Protein AF-A0A800F9L7-F1 (afdb_monomer)

Secondary structure (DSSP, 8-state):
--HHHHHHHHHHHHHHHHHHHTT-PPPSSHHHHHHHHHHHHHHHHHHHHHHS-GGGTT--SSTTSPPHHHHHHHHHHHHHHHHHHHH----SS-HHHHHHHHHH---HHHHHHHHHHHHHHHHHHHHT--TTGGGS------

Nearest PDB structures (foldseek):
  2qnl-assembly1_A-2  TM=7.514E-01  e=4.357E-02  Cytophaga hutchinsonii ATCC 33406
  8fx9-assembly1_A-2  TM=6.368E-01  e=4.877E-02  Mycobacterium tuberculosis
  2nsf-assembly1_A  TM=6.984E-01  e=3.130E-01  Corynebacterium glutamicum
  2qe9-assembly1_A  TM=3.694E-01  e=2.498E-01  Bacillus subtilis
  6h4i-assembly1_A  TM=2.364E-01  e=3.733E+00  Homo sapiens

Sequence (142 aa):
MGSARTALLILAFAAIYTSNVRAQSTPPNFLVEFEGQFEASADKFVALAKAMPAESYDWRPMDGVASVVSVYMHVARYNYFYPEIALDVHSPMGAAEYDSWETGVADKEKAVAILAESMEHVRRVVSAMSSEDIEEQTRLYG

Foldseek 3Di:
DPPVVVVVVVVVVVVVVVVVVVVDDPDPAVLRVCVVVLVVVLVVLLVVLVPDDLVQQQDDPDPPGQGNLLVLLVQLLCLQLCCVQWVVPHDPVHNVVSVCRSPPDSGSVVSSVSSNVSSVSNVVVSVPDDSVRVVDDTDDDD

Mean predicted aligned error: 8.79 Å

pLDDT: mean 88.24, std 16.73, range [47.5, 98.88]

Structure (mmCIF, N/CA/C/O backbone):
data_AF-A0A800F9L7-F1
#
_entry.id   AF-A0A800F9L7-F1
#
loop_
_atom_site.group_PDB
_atom_site.id
_atom_site.type_symbol
_atom_site.label_atom_id
_atom_site.label_alt_id
_atom_site.label_comp_id
_atom_site.label_asym_id
_atom_site.label_entity_id
_atom_site.label_seq_id
_atom_site.pdbx_PDB_ins_code
_atom_site.Cartn_x
_atom_site.Cartn_y
_atom_site.Cartn_z
_atom_site.occupancy
_atom_site.B_iso_or_equiv
_atom_site.auth_seq_id
_atom_site.auth_comp_id
_atom_site.auth_asym_id
_atom_site.auth_atom_id
_atom_site.pdbx_PDB_model_num
ATOM 1 N N . MET A 1 1 ? -57.358 -19.791 -18.756 1.00 51.62 1 MET A N 1
ATOM 2 C CA . MET A 1 1 ? -55.957 -20.270 -18.630 1.00 51.62 1 MET A CA 1
ATOM 3 C C . MET A 1 1 ? -54.908 -19.142 -18.554 1.00 51.62 1 MET A C 1
ATOM 5 O O . MET A 1 1 ? -53.725 -19.437 -18.657 1.00 51.62 1 MET A O 1
ATOM 9 N N . GLY A 1 2 ? -55.291 -17.872 -18.335 1.00 56.22 2 GLY A N 1
ATOM 10 C CA . GLY A 1 2 ? -54.338 -16.750 -18.248 1.00 56.22 2 GLY A CA 1
ATOM 11 C C . GLY A 1 2 ? -53.908 -16.344 -16.830 1.00 56.22 2 GLY A C 1
ATOM 12 O O . GLY A 1 2 ? -52.780 -15.910 -16.657 1.00 56.22 2 GLY A O 1
ATOM 13 N N . SER A 1 3 ? -54.746 -16.522 -15.798 1.00 54.94 3 SER A N 1
ATOM 14 C CA . SER A 1 3 ? -54.460 -15.933 -14.473 1.00 54.94 3 SER A CA 1
ATOM 15 C C . SER A 1 3 ? -53.437 -16.712 -13.634 1.00 54.94 3 SER A C 1
ATOM 17 O O . SER A 1 3 ? -52.688 -16.112 -12.870 1.00 54.94 3 SER A O 1
ATOM 19 N N . ALA A 1 4 ? -53.341 -18.035 -13.813 1.00 52.22 4 ALA A N 1
ATOM 20 C CA . ALA A 1 4 ? -52.394 -18.874 -13.071 1.00 52.22 4 ALA A CA 1
ATOM 21 C C . ALA A 1 4 ? -50.932 -18.657 -13.507 1.00 52.22 4 ALA A C 1
ATOM 23 O O . ALA A 1 4 ? -50.020 -18.766 -12.695 1.00 52.22 4 ALA A O 1
ATOM 24 N N . ARG A 1 5 ? -50.705 -18.301 -14.781 1.00 53.22 5 ARG A N 1
ATOM 25 C CA . ARG A 1 5 ? -49.367 -17.993 -15.317 1.00 53.22 5 ARG A CA 1
ATOM 26 C C . ARG A 1 5 ? -48.869 -16.622 -14.857 1.00 53.22 5 ARG A C 1
ATOM 28 O O . ARG A 1 5 ? -47.697 -16.488 -14.524 1.00 53.22 5 ARG A O 1
ATOM 35 N N . THR A 1 6 ? -49.764 -15.639 -14.763 1.00 50.50 6 THR A N 1
ATOM 36 C C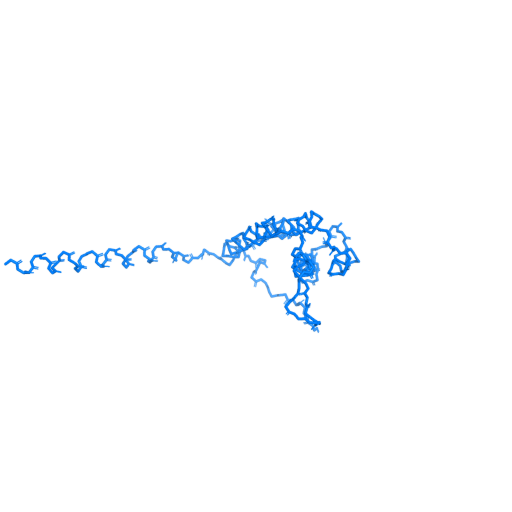A . THR A 1 6 ? -49.442 -14.305 -14.236 1.00 50.50 6 THR A CA 1
ATOM 37 C C . THR A 1 6 ? -49.142 -14.342 -12.734 1.00 50.50 6 THR A C 1
ATOM 39 O O . THR A 1 6 ? -48.200 -13.697 -12.288 1.00 50.50 6 THR A O 1
ATOM 42 N N . ALA A 1 7 ? -49.867 -15.157 -11.957 1.00 49.94 7 ALA A N 1
ATOM 43 C CA . ALA A 1 7 ? -49.597 -15.342 -10.528 1.00 49.94 7 ALA A CA 1
ATOM 44 C C . ALA A 1 7 ? -48.233 -16.011 -10.253 1.00 49.94 7 ALA A C 1
ATOM 46 O O . ALA A 1 7 ? -47.538 -15.630 -9.313 1.00 49.94 7 ALA A O 1
ATOM 47 N N . LEU A 1 8 ? -47.814 -16.960 -11.102 1.00 49.09 8 LEU A N 1
ATOM 48 C CA . LEU A 1 8 ? -46.522 -17.646 -10.972 1.00 49.09 8 LEU A CA 1
ATOM 49 C C . LEU A 1 8 ? -45.325 -16.724 -11.279 1.00 49.09 8 LEU A C 1
ATOM 51 O O . LEU A 1 8 ? -44.282 -16.829 -10.638 1.00 49.09 8 LEU A O 1
ATOM 55 N N . LEU A 1 9 ? -45.484 -15.792 -12.226 1.00 50.50 9 LEU A N 1
ATOM 56 C CA . LEU A 1 9 ? -44.449 -14.815 -12.589 1.00 50.50 9 LEU A CA 1
ATOM 57 C C . LEU A 1 9 ? -44.237 -13.744 -11.504 1.00 50.50 9 LEU A C 1
ATOM 59 O O . LEU A 1 9 ? -43.104 -13.326 -11.280 1.00 50.50 9 LEU A O 1
ATOM 63 N N . ILE A 1 10 ? -45.291 -13.350 -10.780 1.00 53.34 10 ILE A N 1
ATOM 64 C CA . ILE A 1 10 ? -45.194 -12.390 -9.664 1.00 53.34 10 ILE A CA 1
ATOM 65 C C . ILE A 1 10 ? -44.485 -13.021 -8.449 1.00 53.34 10 ILE A C 1
ATOM 67 O O . ILE A 1 10 ? -43.662 -12.368 -7.808 1.00 53.34 10 ILE A O 1
ATOM 71 N N . LEU A 1 11 ? -44.726 -14.308 -8.170 1.00 52.34 11 LEU A N 1
ATOM 72 C CA . LEU A 1 11 ? -44.035 -15.047 -7.102 1.00 52.34 11 LEU A CA 1
ATOM 73 C C . LEU A 1 11 ? -42.540 -15.268 -7.394 1.00 52.34 11 LEU A C 1
ATOM 75 O O . LEU A 1 11 ? -41.720 -15.174 -6.482 1.00 52.34 11 LEU A O 1
ATOM 79 N N . ALA A 1 12 ? -42.173 -15.509 -8.656 1.00 53.34 12 ALA A N 1
ATOM 80 C CA . ALA A 1 12 ? -40.772 -15.647 -9.058 1.00 53.34 12 ALA A CA 1
ATOM 81 C C . ALA A 1 12 ? -39.996 -14.322 -8.939 1.00 53.34 12 ALA A C 1
ATOM 83 O O . ALA A 1 12 ? -38.833 -14.327 -8.546 1.00 53.34 12 ALA A O 1
ATOM 84 N N . PHE A 1 13 ? -40.646 -13.184 -9.207 1.00 53.09 13 PHE A N 1
ATOM 85 C CA . PHE A 1 13 ? -40.029 -11.867 -9.043 1.00 53.09 13 PHE A CA 1
ATOM 86 C C . PHE A 1 13 ? -39.821 -11.512 -7.559 1.00 53.09 13 PHE A C 1
ATOM 88 O O . PHE A 1 13 ? -38.744 -11.055 -7.187 1.00 53.09 13 PHE A O 1
ATOM 95 N N . ALA A 1 14 ? -40.789 -11.806 -6.681 1.00 54.09 14 ALA A N 1
ATOM 96 C CA . ALA A 1 14 ? -40.667 -11.555 -5.239 1.00 54.09 14 ALA A CA 1
ATOM 97 C C . ALA A 1 14 ? -39.529 -12.357 -4.572 1.00 54.09 14 ALA A C 1
ATOM 99 O O . ALA A 1 14 ? -38.839 -11.836 -3.694 1.00 54.09 14 ALA A O 1
ATOM 100 N N . ALA A 1 15 ? -39.276 -13.590 -5.025 1.00 51.47 15 ALA A N 1
ATOM 101 C CA . ALA A 1 15 ? -38.170 -14.404 -4.519 1.00 51.47 15 ALA A CA 1
ATOM 102 C C . ALA A 1 15 ? -36.790 -13.786 -4.827 1.00 51.47 15 ALA A C 1
ATOM 104 O O . ALA A 1 15 ? -35.909 -13.825 -3.971 1.00 51.47 15 ALA A O 1
ATOM 105 N N . ILE A 1 16 ? -36.625 -13.145 -5.992 1.00 54.06 16 ILE A N 1
ATOM 106 C CA . ILE A 1 16 ? -35.362 -12.514 -6.423 1.00 54.06 16 ILE A CA 1
ATOM 107 C C . ILE A 1 16 ? -35.059 -11.231 -5.624 1.00 54.06 16 ILE A C 1
ATOM 109 O O . ILE A 1 16 ? -33.895 -10.917 -5.371 1.00 54.06 16 ILE A O 1
ATOM 113 N N . TYR A 1 17 ? -36.079 -10.501 -5.162 1.00 51.97 17 TYR A N 1
ATOM 114 C CA . TYR A 1 17 ? -35.859 -9.333 -4.296 1.00 51.97 17 TYR A CA 1
ATOM 115 C C . TYR A 1 17 ? -35.403 -9.725 -2.885 1.00 51.97 17 TYR A C 1
ATOM 117 O O . TYR A 1 17 ? -34.543 -9.058 -2.314 1.00 51.97 17 TYR A O 1
ATOM 125 N N . THR A 1 18 ? -35.918 -10.825 -2.325 1.00 47.50 18 THR A N 1
ATOM 126 C CA . THR A 1 18 ? -35.564 -11.232 -0.951 1.00 47.50 18 THR A CA 1
ATOM 127 C C . THR A 1 18 ? -34.136 -11.766 -0.800 1.00 47.50 18 THR A C 1
ATOM 129 O O . THR A 1 18 ? -33.560 -11.651 0.281 1.00 47.50 18 THR A O 1
ATOM 132 N N . SER A 1 19 ? -33.529 -12.309 -1.861 1.00 51.44 19 SER A N 1
ATOM 133 C CA . SER A 1 19 ? -32.131 -12.769 -1.842 1.00 51.44 19 SER A CA 1
ATOM 134 C C . SER A 1 19 ? -31.131 -11.612 -1.809 1.00 51.44 19 SER A C 1
ATOM 136 O O . SER A 1 19 ? -30.106 -11.727 -1.143 1.00 51.44 19 SER A O 1
ATOM 138 N N . ASN A 1 20 ? -31.440 -10.484 -2.455 1.00 53.50 20 ASN A N 1
ATOM 139 C CA . ASN A 1 20 ? -30.560 -9.310 -2.451 1.00 53.50 20 ASN A CA 1
ATOM 140 C C . ASN A 1 20 ? -30.487 -8.634 -1.071 1.00 53.50 20 ASN A C 1
ATOM 142 O O . ASN A 1 20 ? -29.430 -8.152 -0.682 1.00 53.50 20 ASN A O 1
ATOM 146 N N . VAL A 1 21 ? -31.569 -8.676 -0.285 1.00 49.97 21 VAL A N 1
ATOM 147 C CA . VAL A 1 21 ? -31.595 -8.102 1.076 1.00 49.97 21 VAL A CA 1
ATOM 148 C C . VAL A 1 21 ? -30.682 -8.866 2.046 1.00 49.97 21 VAL A C 1
ATOM 150 O O . VAL A 1 21 ? -30.174 -8.284 2.996 1.00 49.97 21 VAL A O 1
ATOM 153 N N . ARG A 1 22 ? -30.405 -10.156 1.799 1.00 51.56 22 ARG A N 1
ATOM 154 C CA . ARG A 1 22 ? -29.449 -10.935 2.610 1.00 51.56 22 ARG A CA 1
ATOM 155 C C . ARG A 1 22 ? -27.979 -10.687 2.266 1.00 51.56 22 ARG A C 1
ATOM 157 O O . ARG A 1 22 ? -27.127 -11.095 3.046 1.00 51.56 22 ARG A O 1
ATOM 164 N N . ALA A 1 23 ? -27.676 -10.048 1.136 1.00 54.38 23 ALA A N 1
ATOM 165 C CA . ALA A 1 23 ? -26.298 -9.786 0.717 1.00 54.38 23 ALA A CA 1
ATOM 166 C C . ALA A 1 23 ? -25.689 -8.527 1.367 1.00 54.38 23 ALA A C 1
ATOM 168 O O . ALA A 1 23 ? -24.481 -8.331 1.287 1.00 54.38 23 ALA A O 1
ATOM 169 N N . GLN A 1 24 ? -26.500 -7.694 2.027 1.00 60.09 24 GLN A N 1
ATOM 170 C CA . GLN A 1 24 ? -26.050 -6.533 2.800 1.00 60.09 24 GLN A CA 1
ATOM 171 C C . GLN A 1 24 ? -26.454 -6.703 4.267 1.00 60.09 24 GLN A C 1
ATOM 173 O O . GLN A 1 24 ? -27.371 -6.051 4.760 1.00 60.09 24 GLN A O 1
ATOM 178 N N . SER A 1 25 ? -25.793 -7.612 4.983 1.00 69.75 25 SER A N 1
ATOM 179 C CA . SER A 1 25 ? -25.798 -7.541 6.445 1.00 69.75 25 SER A CA 1
ATOM 180 C C . SER A 1 25 ? -24.945 -6.349 6.870 1.00 69.75 25 SER A C 1
ATOM 182 O O . SER A 1 25 ? -23.779 -6.278 6.485 1.00 69.75 25 SER A O 1
ATOM 184 N N . THR A 1 26 ? -25.505 -5.429 7.657 1.00 83.19 26 THR A N 1
ATOM 185 C CA . THR A 1 26 ? -24.724 -4.370 8.308 1.00 83.19 26 THR A CA 1
ATOM 186 C C . THR A 1 26 ? -23.627 -5.014 9.163 1.00 83.19 26 THR A C 1
ATOM 188 O O . THR A 1 26 ? -23.957 -5.875 9.987 1.00 83.19 26 THR A O 1
ATOM 191 N N . PRO A 1 27 ? -22.345 -4.656 8.965 1.00 88.06 27 PRO A N 1
ATOM 192 C CA . PRO A 1 27 ? -21.261 -5.144 9.809 1.00 88.06 27 PRO A CA 1
ATOM 193 C C . PRO A 1 27 ? -21.505 -4.792 11.286 1.00 88.06 27 PRO A C 1
ATOM 195 O O . PRO A 1 27 ? -22.119 -3.766 11.578 1.00 88.06 27 PRO A O 1
ATOM 198 N N . PRO A 1 28 ? -21.056 -5.630 12.235 1.00 91.44 28 PRO A N 1
ATOM 199 C CA . PRO A 1 28 ? -21.308 -5.415 13.661 1.00 91.44 28 PRO A CA 1
ATOM 200 C C . PRO A 1 28 ? -20.600 -4.177 14.239 1.00 91.44 28 PRO A C 1
ATOM 202 O O . PRO A 1 28 ? -21.054 -3.653 15.252 1.00 91.44 28 PRO A O 1
ATOM 205 N N . ASN A 1 29 ? -19.502 -3.730 13.628 1.00 92.69 29 ASN A N 1
ATOM 206 C CA . ASN A 1 29 ? -18.755 -2.513 13.957 1.00 92.69 29 ASN A CA 1
ATOM 207 C C . ASN A 1 29 ? -17.851 -2.127 12.768 1.00 92.69 29 ASN A C 1
ATOM 209 O O . ASN A 1 29 ? -17.755 -2.881 11.791 1.00 92.69 29 ASN A O 1
ATOM 213 N N . PHE A 1 30 ? -17.187 -0.971 12.861 1.00 93.25 30 PHE A N 1
ATOM 214 C CA . PHE A 1 30 ? -16.309 -0.478 11.797 1.00 93.25 30 PHE A CA 1
ATOM 215 C C . PHE A 1 30 ? -15.095 -1.384 11.555 1.00 93.25 30 PHE A C 1
ATOM 217 O O . PHE A 1 30 ? -14.715 -1.569 10.404 1.00 93.25 30 PHE A O 1
ATOM 224 N N . LEU A 1 31 ? -14.539 -2.017 12.596 1.00 94.69 31 LEU A N 1
ATOM 225 C CA . LEU A 1 31 ? -13.414 -2.949 12.455 1.00 94.69 31 LEU A CA 1
ATOM 226 C C . LEU A 1 31 ? -13.742 -4.091 11.486 1.00 94.69 31 LEU A C 1
ATOM 228 O O . LEU A 1 31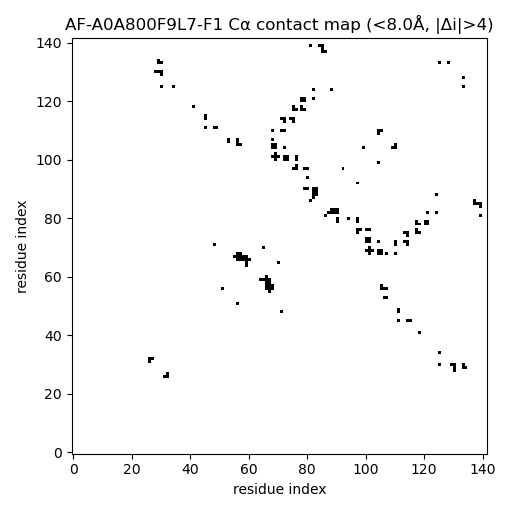 ? -13.018 -4.313 10.522 1.00 94.69 31 LEU A O 1
ATOM 232 N N . VAL A 1 32 ? -14.880 -4.761 11.685 1.00 94.56 32 VAL A N 1
ATOM 233 C CA . VAL A 1 32 ? -15.302 -5.880 10.825 1.00 94.56 32 VAL A CA 1
ATOM 234 C C . VAL A 1 32 ? -15.639 -5.413 9.406 1.00 94.56 32 VAL A C 1
ATOM 236 O O . VAL A 1 32 ? -15.389 -6.134 8.438 1.00 94.56 32 VAL A O 1
ATOM 239 N N . GLU A 1 33 ? -16.202 -4.210 9.257 1.00 94.50 33 GLU A N 1
ATOM 240 C CA . GLU A 1 33 ? -16.415 -3.613 7.935 1.00 94.50 33 GLU A CA 1
ATOM 241 C C . GLU A 1 33 ? -15.086 -3.364 7.216 1.00 94.50 33 GLU A C 1
ATOM 243 O O . GLU A 1 33 ? -14.915 -3.783 6.067 1.00 94.50 33 GLU A O 1
ATOM 248 N N . PHE A 1 34 ? -14.148 -2.713 7.905 1.00 95.31 34 PHE A N 1
ATOM 249 C CA . PHE A 1 34 ? -12.829 -2.384 7.392 1.00 95.31 34 PHE A CA 1
ATOM 250 C C . PHE A 1 34 ? -12.071 -3.648 6.990 1.00 95.31 34 PHE A C 1
ATOM 252 O O . PHE A 1 34 ? -11.610 -3.724 5.856 1.00 95.31 34 PHE A O 1
ATOM 259 N N . GLU A 1 35 ? -11.993 -4.657 7.861 1.00 95.62 35 GLU A N 1
ATOM 260 C CA . GLU A 1 35 ? -11.316 -5.927 7.576 1.00 95.62 35 GLU A CA 1
ATOM 261 C C . GLU A 1 35 ? -11.877 -6.590 6.315 1.00 95.62 35 GLU A C 1
ATOM 263 O O . GLU A 1 35 ? -11.120 -6.983 5.428 1.00 95.62 35 GLU A O 1
ATOM 268 N N . GLY A 1 36 ? -13.206 -6.655 6.183 1.00 95.31 36 GLY A N 1
ATOM 269 C CA . GLY A 1 36 ? -13.849 -7.248 5.012 1.00 95.31 36 GLY A CA 1
ATOM 270 C C . GLY A 1 36 ? -13.551 -6.494 3.711 1.00 95.31 36 GLY A C 1
ATOM 271 O O . GLY A 1 36 ? -13.270 -7.115 2.681 1.00 95.31 36 GLY A O 1
ATOM 272 N N . GLN A 1 37 ? -13.598 -5.158 3.738 1.00 95.88 37 GLN A N 1
ATOM 273 C CA . GLN A 1 37 ? -13.293 -4.328 2.566 1.00 95.88 37 GLN A CA 1
ATOM 274 C C . GLN A 1 37 ? -11.804 -4.347 2.219 1.00 95.88 37 GLN A C 1
ATOM 276 O O . GLN A 1 37 ? -11.448 -4.428 1.037 1.00 95.88 37 GLN A O 1
ATOM 281 N N . PHE A 1 38 ? -10.943 -4.286 3.234 1.00 97.25 38 PHE A N 1
ATOM 282 C CA . PHE A 1 38 ? -9.500 -4.331 3.080 1.00 97.25 38 PHE A CA 1
ATOM 283 C C . PHE A 1 38 ? -9.074 -5.668 2.483 1.00 97.25 38 PHE A C 1
ATOM 285 O O . PHE A 1 38 ? -8.424 -5.660 1.443 1.00 97.25 38 PHE A O 1
ATOM 292 N N . GLU A 1 39 ? -9.518 -6.797 3.043 1.00 96.12 39 GLU A N 1
ATOM 293 C CA . GLU A 1 39 ? -9.157 -8.132 2.552 1.00 96.12 39 GLU A CA 1
ATOM 294 C C . GLU A 1 39 ? -9.566 -8.313 1.090 1.00 96.12 39 GLU A C 1
ATOM 296 O O . GLU A 1 39 ? -8.754 -8.654 0.228 1.00 96.12 39 GLU A O 1
ATOM 301 N N . ALA A 1 40 ? -10.819 -7.973 0.771 1.00 96.38 40 ALA A N 1
ATOM 302 C CA . ALA A 1 40 ? -11.326 -8.084 -0.588 1.00 96.38 40 ALA A CA 1
ATOM 303 C C . ALA A 1 40 ? -10.571 -7.187 -1.582 1.00 96.38 40 ALA A C 1
ATOM 305 O O . ALA A 1 40 ? -10.507 -7.519 -2.769 1.00 96.38 40 ALA A O 1
ATOM 306 N N . SER A 1 41 ? -10.050 -6.041 -1.139 1.00 97.56 41 SER A N 1
ATOM 307 C CA . SER A 1 41 ? -9.297 -5.105 -1.979 1.00 97.56 41 SER A CA 1
ATOM 308 C C . SER A 1 41 ? -7.835 -5.524 -2.122 1.00 97.56 41 SER A C 1
ATOM 310 O O . SER A 1 41 ? -7.329 -5.571 -3.244 1.00 97.56 41 SER A O 1
ATOM 312 N N . ALA A 1 42 ? -7.186 -5.889 -1.016 1.00 98.19 42 ALA A N 1
ATOM 313 C CA . ALA A 1 42 ? -5.809 -6.364 -0.951 1.00 98.19 42 ALA A CA 1
ATOM 314 C C . ALA A 1 42 ? -5.605 -7.585 -1.853 1.00 98.19 42 ALA A C 1
ATOM 316 O O . ALA A 1 42 ? -4.726 -7.572 -2.719 1.00 98.19 42 ALA A O 1
ATOM 317 N N . ASP A 1 43 ? -6.479 -8.588 -1.738 1.00 97.88 43 ASP A N 1
ATOM 318 C CA . ASP A 1 43 ? -6.404 -9.809 -2.539 1.00 97.88 43 ASP A CA 1
ATOM 319 C C . ASP A 1 43 ? -6.538 -9.529 -4.031 1.00 97.88 43 ASP A C 1
ATOM 321 O O . ASP A 1 43 ? -5.735 -10.005 -4.83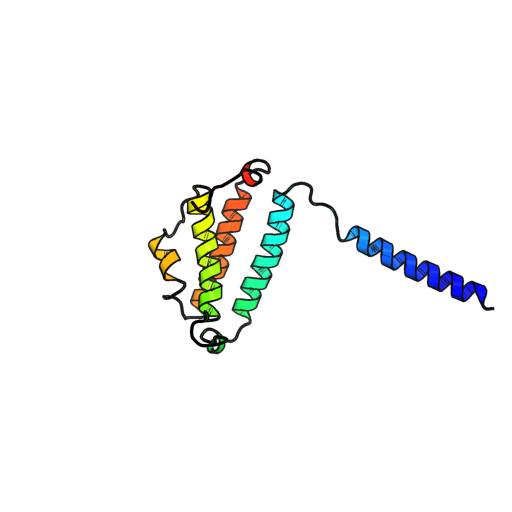8 1.00 97.88 43 ASP A O 1
ATOM 325 N N . LYS A 1 44 ? -7.526 -8.714 -4.417 1.00 98.56 44 LYS A N 1
ATOM 326 C CA . LYS A 1 44 ? -7.730 -8.341 -5.823 1.00 98.56 44 LYS A CA 1
ATOM 327 C C . LYS A 1 44 ? -6.540 -7.566 -6.367 1.00 98.56 44 LYS A C 1
ATOM 329 O O . LYS A 1 44 ? -6.145 -7.794 -7.508 1.00 98.56 44 LYS A O 1
ATOM 334 N N . PHE A 1 45 ? -5.969 -6.665 -5.575 1.00 98.38 45 PHE A N 1
ATOM 335 C CA . PHE A 1 45 ? -4.880 -5.810 -6.026 1.00 98.38 45 PHE A CA 1
ATOM 336 C C . PHE A 1 45 ? -3.565 -6.584 -6.172 1.00 98.38 45 PHE A C 1
ATOM 338 O O . PHE A 1 45 ? -2.890 -6.466 -7.197 1.00 98.38 45 PHE A O 1
ATOM 345 N N . VAL A 1 46 ? -3.250 -7.471 -5.223 1.00 98.75 46 VAL A N 1
ATOM 346 C CA . VAL A 1 46 ? -2.105 -8.388 -5.327 1.00 98.75 46 VAL A CA 1
ATOM 347 C C . VAL A 1 46 ? -2.305 -9.389 -6.470 1.00 98.75 46 VAL A C 1
ATOM 349 O O . VAL A 1 46 ? -1.363 -9.665 -7.217 1.00 98.75 46 VAL A O 1
ATOM 352 N N . ALA A 1 47 ? -3.517 -9.926 -6.651 1.00 98.81 47 ALA A N 1
ATOM 353 C CA . ALA A 1 47 ? -3.826 -10.823 -7.764 1.00 98.81 47 ALA A CA 1
ATOM 354 C C . ALA A 1 47 ? -3.676 -10.124 -9.122 1.00 98.81 47 ALA A C 1
ATOM 356 O O . ALA A 1 47 ? -3.100 -10.704 -10.044 1.00 98.81 47 ALA A O 1
ATOM 357 N N . LEU A 1 48 ? -4.130 -8.872 -9.235 1.00 98.69 48 LEU A N 1
A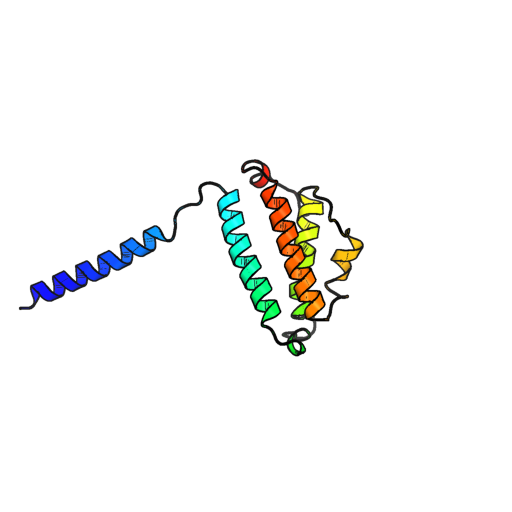TOM 358 C CA . LEU A 1 48 ? -3.948 -8.052 -10.429 1.00 98.69 48 LEU A CA 1
ATOM 359 C C . LEU A 1 48 ? -2.460 -7.860 -10.745 1.00 98.69 48 LEU A C 1
ATOM 361 O O . LEU A 1 48 ? -2.050 -8.145 -11.868 1.00 98.69 48 LEU A O 1
ATOM 365 N N . ALA A 1 49 ? -1.650 -7.460 -9.761 1.00 98.69 49 ALA A N 1
ATOM 366 C CA . ALA A 1 49 ? -0.207 -7.298 -9.940 1.00 98.69 49 ALA A CA 1
ATOM 367 C C . ALA A 1 49 ? 0.452 -8.606 -10.423 1.00 98.69 49 ALA A C 1
ATOM 369 O O . ALA A 1 49 ? 1.174 -8.633 -11.419 1.00 98.69 49 ALA A O 1
ATOM 370 N N . LYS A 1 50 ? 0.117 -9.742 -9.800 1.00 98.62 50 LYS A N 1
ATOM 371 C CA . LYS A 1 50 ? 0.604 -11.063 -10.238 1.00 98.62 50 LYS A CA 1
ATOM 372 C C . LYS A 1 50 ? 0.211 -11.387 -11.685 1.00 98.62 50 LYS A C 1
ATOM 374 O O . LYS A 1 50 ? 1.030 -11.942 -12.423 1.00 98.62 50 LYS A O 1
ATOM 379 N N . ALA A 1 51 ? -1.012 -11.045 -12.089 1.00 98.62 51 ALA A N 1
ATOM 380 C CA . ALA A 1 51 ? -1.556 -11.357 -13.407 1.00 98.62 51 ALA A CA 1
ATOM 381 C C . ALA A 1 51 ? -1.022 -10.455 -14.533 1.00 98.62 51 ALA A C 1
ATOM 383 O O . ALA A 1 51 ? -0.958 -10.904 -15.678 1.00 98.62 51 ALA A O 1
ATOM 384 N N . MET A 1 52 ? -0.631 -9.211 -14.241 1.00 98.31 52 MET A N 1
ATOM 385 C CA . MET A 1 52 ? -0.131 -8.290 -15.265 1.00 98.31 52 MET A CA 1
ATOM 386 C C . MET A 1 52 ? 1.201 -8.773 -15.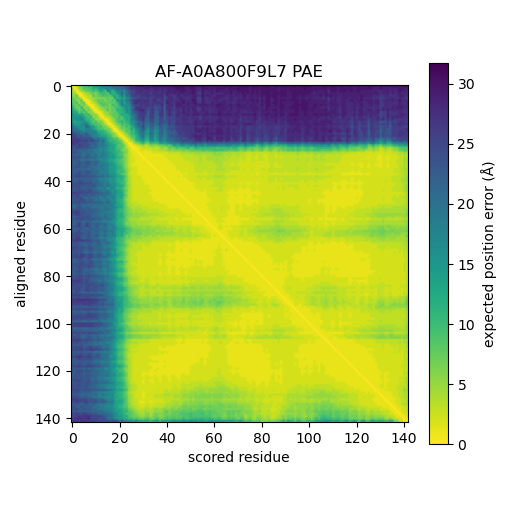867 1.00 98.31 52 MET A C 1
ATOM 388 O O . MET A 1 52 ? 2.098 -9.150 -15.112 1.00 98.31 52 MET A O 1
ATOM 392 N N . PRO A 1 53 ? 1.379 -8.771 -17.201 1.00 98.19 53 PRO A N 1
ATOM 393 C CA . PRO A 1 53 ? 2.656 -9.123 -17.823 1.00 98.19 53 PRO A CA 1
ATOM 394 C C . PRO A 1 53 ? 3.786 -8.187 -17.375 1.00 98.19 53 PRO A C 1
ATOM 396 O O . PRO A 1 53 ? 3.551 -6.997 -17.160 1.00 98.19 53 PRO A O 1
ATOM 399 N N . ALA A 1 54 ? 5.009 -8.707 -17.238 1.00 97.88 54 ALA A N 1
ATOM 400 C CA . ALA A 1 54 ? 6.150 -7.927 -16.748 1.00 97.88 54 ALA A CA 1
ATOM 401 C C . ALA A 1 54 ? 6.453 -6.721 -17.654 1.00 97.88 54 ALA A C 1
ATOM 403 O O . ALA A 1 54 ? 6.698 -5.624 -17.166 1.00 97.88 54 ALA A O 1
ATOM 404 N N . GLU A 1 55 ? 6.316 -6.877 -18.971 1.00 97.38 55 GLU A N 1
ATOM 405 C CA . GLU A 1 55 ? 6.499 -5.807 -19.956 1.00 97.38 55 GLU A CA 1
ATOM 406 C C . GLU A 1 55 ? 5.491 -4.650 -19.819 1.00 97.38 55 GLU A C 1
ATOM 408 O O . GLU A 1 55 ? 5.693 -3.583 -20.392 1.00 97.38 55 GLU A O 1
ATOM 413 N N . SER A 1 56 ? 4.405 -4.844 -19.063 1.00 97.69 56 SER A N 1
ATOM 414 C CA . SER A 1 56 ? 3.393 -3.810 -18.813 1.00 97.69 56 SER A CA 1
ATOM 415 C C . SER A 1 56 ? 3.678 -2.968 -17.566 1.00 97.69 56 SER A C 1
ATOM 417 O O . SER A 1 56 ? 2.984 -1.979 -17.348 1.00 97.69 56 SER A O 1
ATOM 419 N N . TYR A 1 57 ? 4.672 -3.321 -16.744 1.00 98.06 57 TYR A N 1
ATOM 420 C CA . TYR A 1 57 ? 4.948 -2.617 -15.483 1.00 98.06 57 TYR A CA 1
ATOM 421 C C . TYR A 1 57 ? 5.442 -1.177 -15.696 1.00 98.06 57 TYR A C 1
ATOM 423 O O . TYR A 1 57 ? 5.087 -0.285 -14.923 1.00 98.06 57 TYR A O 1
ATOM 431 N N . ASP A 1 58 ? 6.165 -0.929 -16.789 1.00 96.88 58 ASP A N 1
ATOM 432 C CA . ASP A 1 58 ? 6.640 0.408 -17.163 1.00 96.88 58 ASP A CA 1
ATOM 433 C C . ASP A 1 58 ? 5.613 1.228 -17.960 1.00 96.88 58 ASP A C 1
ATOM 435 O O . ASP A 1 58 ? 5.809 2.431 -18.175 1.00 96.88 58 ASP A O 1
ATOM 439 N N . TRP A 1 59 ? 4.503 0.612 -18.390 1.00 97.94 59 TRP A N 1
ATOM 440 C CA . TRP A 1 59 ? 3.466 1.308 -19.148 1.00 97.94 59 TRP A CA 1
ATOM 441 C C . TRP A 1 59 ? 2.860 2.449 -18.327 1.00 97.94 59 TRP A C 1
ATOM 443 O O . TRP A 1 59 ? 2.613 2.318 -17.125 1.00 97.94 59 TRP A O 1
ATOM 453 N N . ARG A 1 60 ? 2.579 3.564 -19.008 1.00 97.56 60 ARG A N 1
ATOM 454 C CA . ARG A 1 60 ? 1.886 4.732 -18.462 1.00 97.56 60 ARG A CA 1
ATOM 455 C C . ARG A 1 60 ? 0.867 5.272 -19.473 1.00 97.56 60 ARG A C 1
ATOM 457 O O . ARG A 1 60 ? 1.125 5.188 -20.675 1.00 97.56 60 ARG A O 1
ATOM 464 N N . PRO A 1 61 ? -0.251 5.865 -19.017 1.00 96.88 61 PRO A N 1
ATOM 465 C CA . PRO A 1 61 ? -1.267 6.424 -19.911 1.00 96.88 61 PRO A CA 1
ATOM 466 C C . PRO A 1 61 ? -0.755 7.566 -20.801 1.00 96.88 61 PRO A C 1
ATOM 468 O O . PRO A 1 61 ? -1.166 7.678 -21.953 1.00 96.88 61 PRO A O 1
ATOM 471 N N . MET A 1 62 ? 0.113 8.424 -20.256 1.00 97.62 62 MET A N 1
ATOM 472 C CA . MET A 1 62 ? 0.734 9.560 -20.942 1.00 97.62 62 MET A CA 1
ATOM 473 C C . MET A 1 62 ? 1.954 10.060 -20.157 1.00 97.62 62 MET A C 1
ATOM 475 O O . MET A 1 62 ? 2.192 9.642 -19.020 1.00 97.62 62 MET A O 1
ATOM 479 N N . ASP A 1 63 ? 2.715 10.972 -20.758 1.00 95.19 63 ASP A N 1
ATOM 480 C CA . ASP A 1 63 ? 3.855 11.612 -20.105 1.00 95.19 63 ASP A CA 1
ATOM 481 C C . ASP A 1 63 ? 3.443 12.328 -18.813 1.00 95.19 63 ASP A C 1
ATOM 483 O O . ASP A 1 63 ? 2.396 12.971 -18.736 1.00 95.19 63 ASP A O 1
ATOM 487 N N . GLY A 1 64 ? 4.280 12.200 -17.783 1.00 94.88 64 GLY A N 1
ATOM 488 C CA . GLY A 1 64 ? 4.028 12.772 -16.459 1.00 94.88 64 GLY A CA 1
ATOM 489 C C . GLY A 1 64 ? 3.041 11.990 -15.586 1.00 94.88 64 GLY A C 1
ATOM 490 O O . GLY A 1 64 ? 2.863 12.356 -14.428 1.00 94.88 64 GLY A O 1
ATOM 491 N N . VAL A 1 65 ? 2.430 10.910 -16.087 1.00 96.94 65 VAL A N 1
ATOM 492 C CA . VAL A 1 65 ? 1.572 10.021 -15.286 1.00 96.94 65 VAL A CA 1
ATOM 493 C C . VAL A 1 65 ? 2.377 8.825 -14.779 1.00 96.94 65 VAL A C 1
ATOM 495 O O . VAL A 1 65 ? 3.238 8.300 -15.488 1.00 96.94 65 VAL A O 1
ATOM 498 N N . ALA A 1 66 ? 2.090 8.404 -13.544 1.00 97.06 66 ALA A N 1
ATOM 499 C CA . ALA A 1 66 ? 2.704 7.237 -12.920 1.00 97.06 66 ALA A CA 1
ATOM 500 C C . ALA A 1 66 ? 2.583 5.991 -13.813 1.00 97.06 66 ALA A C 1
ATOM 502 O O . ALA A 1 66 ? 1.547 5.758 -14.445 1.00 97.06 66 ALA A O 1
ATOM 503 N N . SER A 1 67 ? 3.648 5.188 -13.856 1.00 98.06 67 SER A N 1
ATOM 504 C CA . SER A 1 67 ? 3.583 3.858 -14.454 1.00 98.06 67 SER A CA 1
ATOM 505 C C . SER A 1 67 ? 2.807 2.900 -13.555 1.00 98.06 67 SER A C 1
ATOM 507 O O . SER A 1 67 ? 2.566 3.173 -12.375 1.00 98.06 67 SER A O 1
ATOM 509 N N . VAL A 1 68 ? 2.444 1.744 -14.106 1.00 98.31 68 VAL A N 1
ATOM 510 C CA . VAL A 1 68 ? 1.791 0.663 -13.355 1.00 98.31 68 VAL A CA 1
ATOM 511 C C . VAL A 1 68 ? 2.594 0.284 -12.107 1.00 98.31 68 VAL A C 1
ATOM 513 O O . VAL A 1 68 ? 2.025 0.214 -11.017 1.00 98.31 68 VAL A O 1
ATOM 516 N N . VAL A 1 69 ? 3.915 0.098 -12.230 1.00 98.56 69 VAL A N 1
ATOM 517 C CA . VAL A 1 69 ? 4.764 -0.250 -11.079 1.00 98.56 69 VAL A CA 1
ATOM 518 C C . VAL A 1 69 ? 4.800 0.858 -10.029 1.00 98.56 69 VAL A C 1
ATOM 520 O O . VAL A 1 69 ? 4.672 0.562 -8.841 1.00 98.56 69 VAL A O 1
ATOM 523 N N . SER A 1 70 ? 4.865 2.130 -10.437 1.00 98.31 70 SER A N 1
ATOM 524 C CA . SER A 1 70 ? 4.815 3.249 -9.493 1.00 98.31 70 SER A CA 1
ATOM 525 C C . SER A 1 70 ? 3.488 3.290 -8.731 1.00 98.31 70 SER A C 1
ATOM 527 O O . SER A 1 70 ? 3.497 3.585 -7.543 1.00 98.31 70 SER A O 1
ATOM 529 N N . VAL A 1 71 ? 2.358 2.926 -9.352 1.00 98.31 71 VAL A N 1
ATOM 530 C CA . VAL A 1 71 ? 1.060 2.833 -8.654 1.00 98.31 71 VAL A CA 1
ATOM 531 C C . VAL A 1 71 ? 1.059 1.708 -7.613 1.00 98.31 71 VAL A C 1
ATOM 533 O O . VAL A 1 71 ? 0.600 1.920 -6.491 1.00 98.31 71 VAL A O 1
ATOM 536 N N . TYR A 1 72 ? 1.602 0.528 -7.934 1.00 98.75 72 TYR A N 1
ATOM 537 C CA . TYR A 1 72 ? 1.737 -0.549 -6.945 1.00 98.75 72 TYR A CA 1
ATOM 538 C C . TYR A 1 72 ? 2.628 -0.141 -5.774 1.00 98.75 72 TYR A C 1
ATOM 540 O O . TYR A 1 72 ? 2.278 -0.379 -4.619 1.00 98.75 72 TYR A O 1
ATOM 548 N N . MET A 1 73 ? 3.757 0.504 -6.060 1.00 98.75 73 MET A N 1
ATOM 549 C CA . MET A 1 73 ? 4.692 0.960 -5.033 1.00 98.75 73 MET A CA 1
ATOM 550 C C . MET A 1 73 ? 4.149 2.120 -4.211 1.00 98.75 73 MET A C 1
ATOM 552 O O . MET A 1 73 ? 4.421 2.175 -3.018 1.00 98.75 73 MET A O 1
ATOM 556 N N . HIS A 1 74 ? 3.320 2.981 -4.796 1.00 98.62 74 HIS A N 1
ATOM 557 C CA . HIS A 1 74 ? 2.608 4.017 -4.062 1.00 98.62 74 HIS A CA 1
ATOM 558 C C . HIS A 1 74 ? 1.680 3.402 -3.010 1.00 98.62 74 HIS A C 1
ATOM 560 O O . HIS A 1 74 ? 1.762 3.743 -1.834 1.00 98.62 74 HIS A O 1
ATOM 566 N N . VAL A 1 75 ? 0.853 2.425 -3.393 1.00 98.56 75 VAL A N 1
ATOM 567 C CA . VAL A 1 75 ? -0.011 1.723 -2.430 1.00 98.56 75 VAL A CA 1
ATOM 568 C C . VAL A 1 75 ? 0.825 1.018 -1.361 1.00 98.56 75 VAL A C 1
ATOM 570 O O . VAL A 1 75 ? 0.542 1.158 -0.173 1.00 98.56 75 VAL A O 1
ATOM 573 N N . ALA A 1 76 ? 1.887 0.315 -1.763 1.00 98.62 76 ALA A N 1
ATOM 574 C CA . ALA A 1 76 ? 2.747 -0.387 -0.819 1.00 98.62 76 ALA A CA 1
ATOM 575 C C . ALA A 1 76 ? 3.420 0.563 0.177 1.00 98.62 76 ALA A C 1
ATOM 577 O O . ALA A 1 76 ? 3.434 0.286 1.371 1.00 98.62 76 ALA A O 1
ATOM 578 N N . ARG A 1 77 ? 3.926 1.707 -0.292 1.00 98.38 77 ARG A N 1
ATOM 579 C CA . ARG A 1 77 ? 4.501 2.760 0.546 1.00 98.38 77 ARG A CA 1
ATOM 580 C C . ARG A 1 77 ? 3.501 3.247 1.588 1.00 98.38 77 ARG A C 1
ATOM 582 O O . ARG A 1 77 ? 3.826 3.317 2.770 1.00 98.38 77 ARG A O 1
ATOM 589 N N . TYR A 1 78 ? 2.283 3.565 1.161 1.00 97.38 78 TYR A N 1
ATOM 590 C CA . TYR A 1 78 ? 1.269 4.146 2.037 1.00 97.38 78 TYR A CA 1
ATOM 591 C C . TYR A 1 78 ? 0.709 3.170 3.072 1.00 97.38 78 TYR A C 1
ATOM 593 O O . TYR A 1 78 ? 0.323 3.591 4.161 1.00 97.38 78 TYR A O 1
ATOM 601 N N . ASN A 1 79 ? 0.784 1.871 2.791 1.00 98.00 79 ASN A N 1
ATOM 602 C CA . ASN A 1 79 ? 0.508 0.826 3.769 1.00 98.00 79 ASN A CA 1
ATOM 603 C C . ASN A 1 79 ? 1.501 0.807 4.947 1.00 98.00 79 ASN A C 1
ATOM 605 O O . ASN A 1 79 ? 1.142 0.276 5.989 1.00 98.00 79 ASN A O 1
ATOM 609 N N . TYR A 1 80 ? 2.701 1.391 4.820 1.00 97.81 80 TYR A N 1
ATOM 610 C CA . TYR A 1 80 ? 3.639 1.598 5.940 1.00 97.81 80 TYR A CA 1
ATOM 611 C C . TYR A 1 80 ? 3.608 3.029 6.473 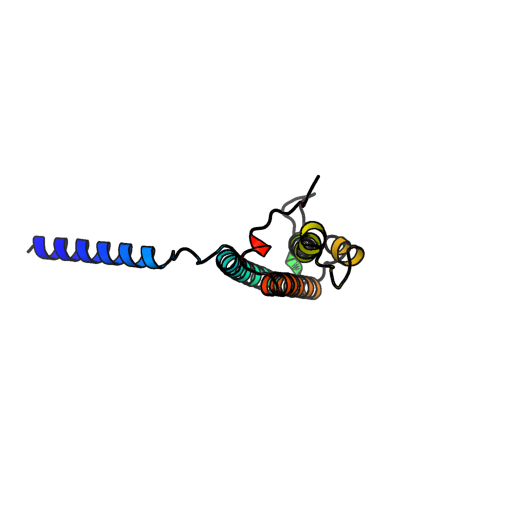1.00 97.81 80 TYR A C 1
ATOM 613 O O . TYR A 1 80 ? 3.585 3.243 7.682 1.00 97.81 80 TYR A O 1
ATOM 621 N N . PHE A 1 81 ? 3.573 4.013 5.573 1.00 96.62 81 PHE A N 1
ATOM 622 C CA . PHE A 1 81 ? 3.600 5.426 5.940 1.00 96.62 81 PHE A CA 1
ATOM 623 C C . PHE A 1 81 ? 2.399 5.828 6.809 1.00 96.62 81 PHE A C 1
ATOM 625 O O . PHE A 1 81 ? 2.572 6.557 7.783 1.00 96.62 81 PHE A O 1
ATOM 632 N N . TYR A 1 82 ? 1.183 5.367 6.490 1.00 95.06 82 TYR A N 1
ATOM 633 C CA . TYR A 1 82 ? -0.003 5.747 7.262 1.00 95.06 82 TYR A CA 1
ATOM 634 C C . TYR A 1 82 ? -0.009 5.187 8.685 1.00 95.06 82 TYR A C 1
ATOM 636 O O . TYR A 1 82 ? -0.185 5.993 9.601 1.00 95.06 82 TYR A O 1
ATOM 644 N N . PRO A 1 83 ? 0.221 3.879 8.919 1.00 95.19 83 PRO A N 1
ATOM 645 C CA . PRO A 1 83 ? 0.365 3.383 10.284 1.00 95.19 83 PRO A CA 1
ATOM 646 C C . PR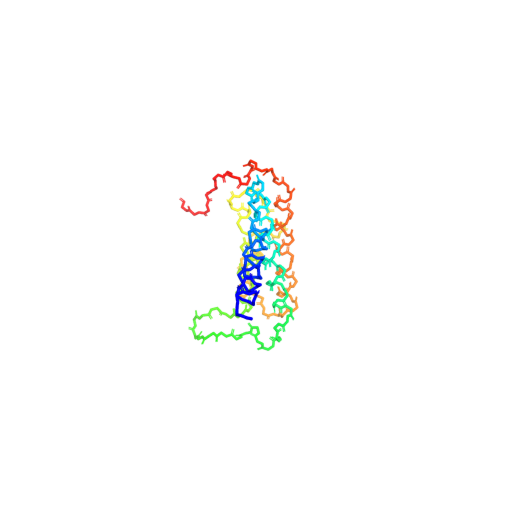O A 1 83 ? 1.469 4.096 11.071 1.00 95.19 83 PRO A C 1
ATOM 648 O O . PRO A 1 83 ? 1.263 4.431 12.234 1.00 95.19 83 PRO A O 1
ATOM 651 N N . GLU A 1 84 ? 2.603 4.403 10.440 1.00 95.31 84 GLU A N 1
ATOM 652 C CA . GLU A 1 84 ? 3.712 5.071 11.124 1.00 95.31 84 GLU A CA 1
ATOM 653 C C . GLU A 1 84 ? 3.370 6.503 11.547 1.00 95.31 84 GLU A C 1
ATOM 655 O O . GLU A 1 84 ? 3.588 6.872 12.697 1.00 95.31 84 GLU A O 1
ATOM 660 N N . ILE A 1 85 ? 2.811 7.312 10.645 1.00 93.69 85 ILE A N 1
ATOM 661 C CA . ILE A 1 85 ? 2.589 8.741 10.912 1.00 93.69 85 ILE A CA 1
ATOM 662 C C . ILE A 1 85 ? 1.296 9.006 11.688 1.00 93.69 85 ILE A C 1
ATOM 664 O O . ILE A 1 85 ? 1.250 9.942 12.485 1.00 93.69 85 ILE A O 1
ATOM 668 N N . ALA A 1 86 ? 0.243 8.221 11.452 1.00 92.88 86 ALA A N 1
ATOM 669 C CA . ALA A 1 86 ? -1.084 8.490 12.006 1.00 92.88 86 ALA A CA 1
ATOM 670 C C . ALA A 1 86 ? -1.449 7.602 13.205 1.00 92.88 86 ALA A C 1
ATOM 672 O O . ALA A 1 86 ? -2.321 7.995 13.978 1.00 92.88 86 ALA A O 1
ATOM 673 N N . LEU A 1 87 ? -0.813 6.432 13.349 1.00 93.38 87 LEU A N 1
ATOM 674 C CA . LEU A 1 87 ? -1.117 5.444 14.396 1.00 93.38 87 LEU A CA 1
ATOM 675 C C . LEU A 1 87 ? 0.072 5.156 15.328 1.00 93.38 87 LEU A C 1
ATOM 677 O O . LEU A 1 87 ? -0.053 4.311 16.208 1.00 93.38 87 LEU A O 1
ATOM 681 N N . ASP A 1 88 ? 1.218 5.819 15.132 1.00 92.69 88 ASP A N 1
ATOM 682 C CA . ASP A 1 88 ? 2.464 5.583 15.884 1.00 92.69 88 ASP A CA 1
ATOM 683 C C . ASP A 1 88 ? 2.969 4.123 15.795 1.00 92.69 88 ASP A C 1
ATOM 685 O O . ASP A 1 88 ? 3.681 3.615 16.663 1.00 92.69 88 ASP A O 1
ATOM 689 N N . VAL A 1 89 ? 2.614 3.414 14.715 1.00 94.56 89 VAL A N 1
ATOM 690 C CA . VAL A 1 89 ? 3.067 2.041 14.453 1.00 94.56 89 VAL A CA 1
ATOM 691 C C . VAL A 1 89 ? 4.318 2.082 13.586 1.00 94.56 89 VAL A C 1
ATOM 693 O O . VAL A 1 89 ? 4.242 2.152 12.361 1.00 94.56 89 VAL A O 1
ATOM 696 N N . HIS A 1 90 ? 5.488 2.027 14.220 1.00 93.38 90 HIS A N 1
ATOM 697 C CA . HIS A 1 90 ? 6.769 2.099 13.514 1.00 93.38 90 HIS A CA 1
ATOM 698 C C . HIS A 1 90 ? 6.916 1.042 12.406 1.00 93.38 90 HIS A C 1
ATOM 700 O O . HIS A 1 90 ? 6.737 -0.160 12.639 1.00 93.38 90 HIS A O 1
ATOM 706 N N . SER A 1 91 ? 7.329 1.484 11.212 1.00 93.44 91 SER A N 1
ATOM 707 C CA . SER A 1 91 ? 7.628 0.582 10.103 1.00 93.44 91 SER A CA 1
ATOM 708 C C . SER A 1 91 ? 8.851 -0.297 10.402 1.00 93.44 91 SER A C 1
ATOM 710 O O . SER A 1 91 ? 9.890 0.209 10.834 1.00 93.44 91 SER A O 1
ATOM 712 N N . PRO A 1 92 ? 8.803 -1.607 10.090 1.00 91.56 92 PRO A N 1
ATOM 713 C CA . PRO A 1 92 ? 9.950 -2.499 10.244 1.00 91.56 92 PRO A CA 1
ATOM 714 C C . PRO A 1 92 ? 11.094 -2.213 9.257 1.00 91.56 92 PRO A C 1
ATOM 716 O O . PRO A 1 92 ? 12.194 -2.725 9.459 1.00 91.56 92 PRO A O 1
ATOM 719 N N . MET A 1 93 ? 10.858 -1.434 8.193 1.00 90.38 93 MET A N 1
ATOM 720 C CA . MET A 1 93 ? 11.896 -1.061 7.222 1.00 90.38 93 MET A CA 1
ATOM 721 C C . MET A 1 93 ? 12.322 0.411 7.278 1.00 90.38 93 MET A C 1
ATOM 723 O O . MET A 1 93 ? 13.362 0.762 6.725 1.00 90.38 93 MET A O 1
ATOM 727 N N . GLY A 1 94 ? 11.550 1.252 7.974 1.00 94.31 94 GLY A N 1
ATOM 728 C CA . GLY A 1 94 ? 11.801 2.685 8.127 1.00 94.31 94 GLY A CA 1
ATOM 729 C C . GLY A 1 94 ? 11.488 3.530 6.885 1.00 94.31 94 GLY A C 1
ATOM 730 O O . GLY A 1 94 ? 11.416 3.037 5.757 1.00 94.31 94 GLY A O 1
ATOM 731 N N . ALA A 1 95 ? 11.341 4.840 7.105 1.00 95.31 95 ALA A N 1
ATOM 732 C CA . ALA A 1 95 ? 10.857 5.780 6.094 1.00 95.31 95 ALA A CA 1
ATOM 733 C C . ALA A 1 95 ? 11.696 5.872 4.822 1.00 95.31 95 ALA A C 1
ATOM 735 O O . ALA A 1 95 ? 11.158 5.893 3.717 1.00 95.31 95 ALA A O 1
ATOM 736 N N . ALA A 1 96 ? 13.020 5.859 4.966 1.00 96.81 96 ALA A N 1
ATOM 737 C CA . ALA A 1 96 ? 13.920 5.948 3.822 1.00 96.81 96 ALA A CA 1
ATOM 738 C C . ALA A 1 96 ? 13.736 4.783 2.832 1.00 96.81 96 ALA A C 1
ATOM 740 O O . ALA A 1 96 ? 13.884 4.981 1.627 1.00 96.81 96 ALA A O 1
ATOM 741 N N . GLU A 1 97 ? 13.404 3.586 3.327 1.00 97.06 97 GLU A N 1
ATOM 742 C CA . GLU A 1 97 ? 13.182 2.420 2.474 1.00 97.06 97 GLU A CA 1
ATOM 743 C C . GLU A 1 97 ? 11.873 2.570 1.692 1.00 97.06 97 GLU A C 1
ATOM 745 O O . GLU A 1 97 ? 11.906 2.561 0.459 1.00 97.06 97 GLU A O 1
ATOM 750 N N . TYR A 1 98 ? 10.737 2.775 2.374 1.00 97.44 98 TYR A N 1
ATOM 751 C CA . TYR A 1 98 ? 9.443 2.831 1.686 1.00 97.44 98 TYR A CA 1
ATOM 752 C C . TYR A 1 98 ? 9.286 4.062 0.781 1.00 97.44 98 TYR A C 1
ATOM 754 O O . TYR A 1 98 ? 8.611 3.985 -0.247 1.00 97.44 98 TYR A O 1
ATOM 762 N N . ASP A 1 99 ? 9.938 5.187 1.102 1.00 97.19 99 ASP A N 1
ATOM 763 C CA . ASP A 1 99 ? 9.897 6.400 0.273 1.00 97.19 99 ASP A CA 1
ATOM 764 C C . ASP A 1 99 ? 10.661 6.223 -1.045 1.00 97.19 99 ASP A C 1
ATOM 766 O O . ASP A 1 99 ? 10.391 6.920 -2.026 1.00 97.19 99 ASP A O 1
ATOM 770 N N . SER A 1 100 ? 11.593 5.267 -1.101 1.00 97.69 100 SER A N 1
ATOM 771 C CA . SER A 1 100 ? 12.371 4.994 -2.307 1.00 97.69 100 SER A CA 1
ATOM 772 C C . SER A 1 100 ? 11.597 4.196 -3.361 1.00 97.69 100 SER A C 1
ATOM 774 O O . SER A 1 100 ? 11.922 4.274 -4.547 1.00 97.69 100 SER A O 1
ATOM 776 N N . TRP A 1 101 ? 10.567 3.436 -2.976 1.00 98.25 101 TRP A N 1
ATOM 777 C CA . TRP A 1 101 ? 9.998 2.399 -3.841 1.00 98.25 101 TRP A CA 1
ATOM 778 C C . TRP A 1 101 ? 9.328 2.923 -5.109 1.00 98.25 101 TRP A C 1
ATOM 780 O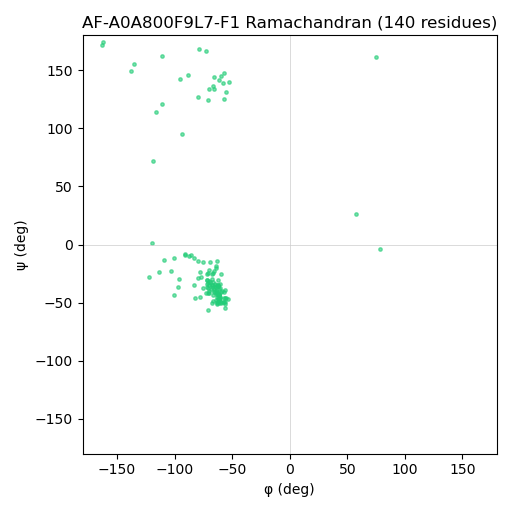 O . TRP A 1 101 ? 9.494 2.313 -6.162 1.00 98.25 101 TRP A O 1
ATOM 790 N N . GLU A 1 102 ? 8.626 4.059 -5.043 1.00 96.94 102 GLU A N 1
ATOM 791 C CA . GLU A 1 102 ? 7.906 4.626 -6.199 1.00 96.94 102 GLU A CA 1
ATOM 792 C C . GLU A 1 102 ? 8.829 4.955 -7.385 1.00 96.94 102 GLU A C 1
ATOM 794 O O . GLU A 1 102 ? 8.379 4.962 -8.534 1.00 96.94 102 GLU A O 1
ATOM 799 N N . THR A 1 103 ? 10.113 5.208 -7.105 1.00 95.44 103 THR A N 1
ATOM 800 C CA . THR A 1 103 ? 11.138 5.542 -8.109 1.00 95.44 103 THR A CA 1
ATOM 801 C C . THR A 1 103 ? 12.223 4.471 -8.257 1.00 95.44 103 THR A C 1
ATOM 803 O O . THR A 1 103 ? 12.869 4.401 -9.300 1.00 95.44 103 THR A O 1
ATOM 806 N N . GLY A 1 104 ? 12.436 3.642 -7.231 1.00 96.44 104 GLY A N 1
ATOM 807 C CA . GLY A 1 104 ? 13.529 2.671 -7.155 1.00 96.44 104 GLY A CA 1
ATOM 808 C C . GLY A 1 104 ? 13.151 1.226 -7.487 1.00 96.44 104 GLY A C 1
ATOM 809 O O . GLY A 1 104 ? 14.044 0.391 -7.649 1.00 96.44 104 GLY A O 1
ATOM 810 N N . VAL A 1 105 ? 11.860 0.893 -7.582 1.00 98.00 105 VAL A N 1
ATOM 811 C CA . VAL A 1 105 ? 11.396 -0.461 -7.920 1.00 98.00 105 VAL A CA 1
ATOM 812 C C . VAL A 1 105 ? 10.763 -0.466 -9.310 1.00 98.00 105 VAL A C 1
ATOM 814 O O . VAL A 1 105 ? 9.779 0.223 -9.552 1.00 98.00 105 VAL A O 1
ATOM 817 N N . ALA A 1 106 ? 11.325 -1.281 -10.204 1.00 96.00 106 ALA A N 1
ATOM 818 C CA . ALA A 1 106 ? 10.818 -1.498 -11.565 1.00 96.00 106 ALA A CA 1
ATOM 819 C C . ALA A 1 106 ? 10.493 -2.977 -11.855 1.00 96.00 106 ALA A C 1
ATOM 821 O O . ALA A 1 106 ? 9.620 -3.286 -12.660 1.00 96.00 106 ALA A O 1
ATOM 822 N N . ASP A 1 107 ? 11.184 -3.894 -11.178 1.00 96.44 107 ASP A N 1
ATOM 823 C CA . ASP A 1 107 ? 11.048 -5.338 -11.361 1.00 96.44 107 ASP A CA 1
ATOM 824 C C . ASP A 1 107 ? 9.701 -5.867 -10.842 1.00 96.44 107 ASP A C 1
ATOM 826 O O . ASP A 1 107 ? 9.280 -5.534 -9.728 1.00 96.44 107 ASP A O 1
ATOM 830 N N . LYS A 1 108 ? 9.034 -6.709 -11.643 1.00 98.19 108 LYS A N 1
ATOM 831 C CA . LYS A 1 108 ? 7.706 -7.247 -11.327 1.00 98.19 108 LYS A CA 1
ATOM 832 C C . LYS A 1 108 ? 7.740 -8.100 -10.066 1.00 98.19 108 LYS A C 1
ATOM 834 O O . LYS A 1 108 ? 6.893 -7.926 -9.190 1.00 98.19 108 LYS A O 1
ATOM 839 N N . GLU A 1 109 ? 8.678 -9.032 -9.976 1.00 98.50 109 GLU A N 1
ATOM 840 C CA . GLU A 1 109 ? 8.781 -9.985 -8.878 1.00 98.50 109 GLU A CA 1
ATOM 841 C C . GLU A 1 109 ? 9.000 -9.249 -7.551 1.00 98.50 109 GLU A C 1
ATOM 843 O O . GLU A 1 109 ? 8.279 -9.496 -6.578 1.00 98.50 109 GLU A O 1
ATOM 848 N N . LYS A 1 110 ? 9.917 -8.275 -7.535 1.00 98.44 110 LYS A N 1
ATOM 849 C CA . LYS A 1 110 ? 10.165 -7.403 -6.382 1.00 98.44 110 LYS A CA 1
ATOM 850 C C . LYS A 1 110 ? 8.938 -6.561 -6.032 1.00 98.44 110 LYS A C 1
ATOM 852 O O . LYS A 1 110 ? 8.560 -6.508 -4.863 1.00 98.44 110 LYS A O 1
ATOM 857 N N . ALA A 1 111 ? 8.297 -5.933 -7.017 1.00 98.69 111 ALA A N 1
ATOM 858 C CA . ALA A 1 111 ? 7.107 -5.114 -6.798 1.00 98.69 111 ALA A CA 1
ATOM 859 C C . ALA A 1 111 ? 5.942 -5.927 -6.212 1.00 98.69 111 ALA A C 1
ATOM 861 O O . ALA A 1 111 ? 5.292 -5.487 -5.267 1.00 98.69 111 ALA A O 1
ATOM 862 N N . VAL A 1 112 ? 5.692 -7.136 -6.724 1.00 98.88 112 VAL A N 1
ATOM 863 C CA . VAL A 1 112 ? 4.651 -8.031 -6.195 1.00 98.88 112 VAL A CA 1
ATOM 864 C C . VAL A 1 112 ? 4.966 -8.454 -4.762 1.00 98.88 112 VAL A C 1
ATOM 866 O O . VAL A 1 112 ? 4.056 -8.483 -3.935 1.00 98.88 112 VAL A O 1
ATOM 869 N N . ALA A 1 113 ? 6.227 -8.774 -4.459 1.00 98.75 113 ALA A N 1
ATOM 870 C CA . ALA A 1 113 ? 6.636 -9.168 -3.113 1.00 98.75 113 ALA A CA 1
ATOM 871 C C . ALA A 1 113 ? 6.444 -8.027 -2.102 1.00 98.75 113 ALA A C 1
ATOM 873 O O . ALA A 1 113 ? 5.825 -8.235 -1.061 1.00 98.75 113 ALA A O 1
ATOM 874 N N . ILE A 1 114 ? 6.903 -6.817 -2.440 1.00 98.69 114 ILE A N 1
ATOM 875 C CA . ILE A 1 114 ? 6.731 -5.619 -1.606 1.00 98.69 114 ILE A CA 1
ATOM 876 C C . ILE A 1 114 ? 5.246 -5.308 -1.409 1.00 98.69 114 ILE A C 1
ATOM 878 O O . ILE A 1 114 ? 4.805 -5.089 -0.282 1.00 98.69 114 ILE A O 1
ATOM 882 N N . LEU A 1 115 ? 4.455 -5.330 -2.487 1.00 98.81 115 LEU A N 1
ATOM 883 C CA . LEU A 1 115 ? 3.024 -5.054 -2.407 1.00 98.81 115 LEU A CA 1
ATOM 884 C C . LEU A 1 115 ? 2.311 -6.063 -1.502 1.00 98.81 115 LEU A C 1
ATOM 886 O O . LEU A 1 115 ? 1.536 -5.653 -0.643 1.00 98.81 115 LEU A O 1
ATOM 890 N N . ALA A 1 116 ? 2.587 -7.359 -1.658 1.00 98.75 116 ALA A N 1
ATOM 891 C CA . ALA A 1 116 ? 1.987 -8.394 -0.822 1.00 98.75 116 ALA A CA 1
ATOM 892 C C . ALA A 1 116 ? 2.360 -8.225 0.660 1.00 98.75 116 ALA A C 1
ATOM 894 O O . ALA A 1 116 ? 1.472 -8.233 1.509 1.00 98.75 116 ALA A O 1
ATOM 895 N N . GLU A 1 117 ? 3.638 -7.996 0.971 1.00 98.62 117 GLU A N 1
ATOM 896 C CA . GLU A 1 117 ? 4.081 -7.792 2.357 1.00 98.62 117 GLU A CA 1
ATOM 897 C C . GLU A 1 117 ? 3.486 -6.518 2.974 1.00 98.62 117 GLU A C 1
ATOM 899 O O . GLU A 1 117 ? 3.139 -6.504 4.153 1.00 98.62 117 GLU A O 1
ATOM 904 N N . SER A 1 118 ? 3.278 -5.467 2.174 1.00 98.62 118 SER A N 1
ATOM 905 C CA . SER A 1 118 ? 2.606 -4.254 2.646 1.00 98.62 118 SER A CA 1
ATOM 906 C C . SER A 1 118 ? 1.159 -4.519 3.084 1.00 98.62 118 SER A C 1
ATOM 908 O O . SER A 1 118 ? 0.701 -3.946 4.071 1.00 98.62 118 SER A O 1
ATOM 910 N N . MET A 1 119 ? 0.449 -5.427 2.400 1.00 98.62 119 MET A N 1
ATOM 911 C CA . MET A 1 119 ? -0.906 -5.821 2.794 1.00 98.62 119 MET A CA 1
ATOM 912 C C . MET A 1 119 ? -0.878 -6.632 4.091 1.00 98.62 119 MET A C 1
ATOM 914 O O . MET A 1 119 ? -1.707 -6.414 4.970 1.00 98.62 119 MET A O 1
ATOM 918 N N . GLU A 1 120 ? 0.101 -7.529 4.252 1.00 98.19 120 GLU A N 1
ATOM 919 C CA . GLU A 1 120 ? 0.314 -8.256 5.510 1.00 98.19 120 GLU A CA 1
ATOM 920 C C . GLU A 1 120 ? 0.658 -7.323 6.674 1.00 98.19 120 GLU A C 1
ATOM 922 O O . GLU A 1 120 ? 0.223 -7.554 7.801 1.00 98.19 120 GLU A O 1
ATOM 927 N N . HIS A 1 121 ? 1.400 -6.243 6.428 1.00 97.94 121 HIS A N 1
ATOM 928 C CA . HIS A 1 121 ? 1.670 -5.249 7.459 1.00 97.94 121 HIS A CA 1
ATOM 929 C C . HIS A 1 121 ? 0.384 -4.588 7.962 1.00 97.94 121 HIS A C 1
ATOM 931 O O . HIS A 1 121 ? 0.171 -4.563 9.174 1.00 97.94 121 HIS A O 1
ATOM 937 N N . VAL A 1 122 ? -0.499 -4.145 7.060 1.00 97.88 122 VAL A N 1
ATOM 938 C CA . VAL A 1 122 ? -1.797 -3.571 7.451 1.00 97.88 122 VAL A CA 1
ATOM 939 C C . VAL A 1 122 ? -2.660 -4.600 8.178 1.00 97.88 122 VAL A C 1
ATOM 941 O O . VAL A 1 122 ? -3.224 -4.270 9.217 1.00 97.88 122 VAL A O 1
ATOM 944 N N . ARG A 1 123 ? -2.703 -5.863 7.720 1.00 97.62 123 ARG A N 1
ATOM 945 C CA . ARG A 1 123 ? -3.407 -6.940 8.445 1.00 97.62 123 ARG A CA 1
ATOM 946 C C . ARG A 1 123 ? -2.908 -7.074 9.879 1.00 97.62 123 ARG A C 1
ATOM 948 O O . ARG A 1 123 ? -3.716 -7.153 10.798 1.00 97.62 123 ARG A O 1
ATOM 955 N N . ARG A 1 124 ? -1.587 -7.065 10.084 1.00 97.06 124 ARG A N 1
ATOM 956 C CA . ARG A 1 124 ? -0.990 -7.141 11.425 1.00 97.06 124 ARG A CA 1
ATOM 957 C C . ARG A 1 124 ? -1.362 -5.935 12.283 1.00 97.06 124 ARG A C 1
ATOM 959 O O . ARG A 1 124 ? -1.744 -6.144 13.430 1.00 97.06 124 ARG A O 1
ATOM 966 N N . VAL A 1 125 ? -1.286 -4.720 11.732 1.00 96.38 125 VAL A N 1
ATOM 967 C CA . VAL A 1 125 ? -1.690 -3.485 12.429 1.00 96.38 125 VAL A CA 1
ATOM 968 C C . VAL A 1 125 ? -3.143 -3.596 12.886 1.00 96.38 125 VAL A C 1
ATOM 970 O O . VAL A 1 125 ? -3.416 -3.496 14.074 1.00 96.38 125 VAL A O 1
ATOM 973 N N . VAL A 1 126 ? -4.054 -3.899 11.962 1.00 96.12 126 VAL A N 1
ATOM 974 C CA . VAL A 1 126 ? -5.502 -3.952 12.215 1.00 96.12 126 VAL A CA 1
ATOM 975 C C . VAL A 1 126 ? -5.863 -5.077 13.184 1.00 96.12 126 VAL A C 1
ATOM 977 O O . VAL A 1 126 ? -6.647 -4.861 14.098 1.00 96.12 126 VAL A O 1
ATOM 980 N N . SER A 1 127 ? -5.232 -6.250 13.066 1.00 95.31 127 SER A N 1
ATOM 981 C CA . SER A 1 127 ? -5.478 -7.381 13.975 1.00 95.31 127 SER A CA 1
ATOM 982 C C . SER A 1 127 ? -5.085 -7.111 15.432 1.00 95.31 127 SER A C 1
ATOM 984 O O . SER A 1 127 ? -5.509 -7.840 16.328 1.00 95.31 127 SER A O 1
ATOM 986 N N . ALA A 1 128 ? -4.248 -6.096 15.669 1.00 95.38 128 ALA A N 1
ATOM 987 C CA . ALA A 1 128 ? -3.845 -5.666 17.001 1.00 95.38 128 ALA A CA 1
ATOM 988 C C . ALA A 1 128 ? -4.765 -4.579 17.585 1.00 95.38 128 ALA A C 1
ATOM 990 O O . ALA A 1 128 ? -4.620 -4.257 18.763 1.00 95.38 128 ALA A O 1
ATOM 991 N N . MET A 1 129 ? -5.687 -4.028 16.789 1.00 95.19 129 MET A N 1
ATOM 992 C CA . MET A 1 129 ? -6.597 -2.960 17.198 1.00 95.19 129 MET A CA 1
ATOM 993 C C . MET A 1 129 ? -7.878 -3.521 17.819 1.00 95.19 129 MET A C 1
ATOM 995 O O . MET A 1 129 ? -8.411 -4.555 17.406 1.00 95.19 129 MET A O 1
ATOM 999 N N . SER A 1 130 ? -8.407 -2.801 18.801 1.00 96.00 130 SER A N 1
ATOM 1000 C CA . SER A 1 130 ? -9.772 -2.982 19.279 1.00 96.00 130 SER A CA 1
ATOM 1001 C C . SER A 1 130 ? -10.784 -2.304 18.341 1.00 96.00 130 SER A C 1
ATOM 1003 O O . SER A 1 130 ? -10.429 -1.511 17.467 1.00 96.00 130 SER A O 1
ATOM 1005 N N . SER A 1 131 ? -12.078 -2.590 18.525 1.00 94.56 131 SER A N 1
ATOM 1006 C CA . SER A 1 131 ? -13.127 -1.853 17.807 1.00 94.56 131 SER A CA 1
ATOM 1007 C C . SER A 1 131 ? -13.204 -0.377 18.210 1.00 94.56 131 SER A C 1
ATOM 1009 O O . SER A 1 131 ? -13.734 0.409 17.441 1.00 94.56 131 SER A O 1
ATOM 1011 N N . GLU A 1 132 ? -12.712 -0.013 19.398 1.00 94.25 132 GLU A N 1
ATOM 1012 C CA . GLU A 1 132 ? -12.642 1.381 19.852 1.00 94.25 132 GLU A CA 1
ATOM 1013 C C . GLU A 1 132 ? -11.461 2.100 19.186 1.00 94.25 132 GLU A C 1
ATOM 1015 O O . GLU A 1 132 ? -11.650 3.173 18.620 1.00 94.25 132 GLU A O 1
ATOM 1020 N N . ASP A 1 133 ? -10.286 1.459 19.135 1.00 93.75 133 ASP A N 1
ATOM 1021 C CA . ASP A 1 133 ? -9.057 2.041 18.574 1.00 93.75 133 ASP A CA 1
ATOM 1022 C C . ASP A 1 133 ? -9.248 2.478 17.112 1.00 93.75 133 ASP A C 1
ATOM 1024 O O . ASP A 1 133 ? -8.774 3.530 16.695 1.00 93.75 133 ASP A O 1
ATOM 1028 N N . ILE A 1 134 ? -9.950 1.671 16.304 1.00 92.12 134 ILE A N 1
ATOM 1029 C CA . ILE A 1 134 ? -10.144 1.959 14.873 1.00 92.12 134 ILE A CA 1
ATOM 1030 C C . ILE A 1 134 ? -11.177 3.068 14.611 1.00 92.12 134 ILE A C 1
ATOM 1032 O O . ILE A 1 134 ? -11.244 3.602 13.504 1.00 92.12 134 ILE A O 1
ATOM 1036 N N . GLU A 1 135 ? -11.988 3.418 15.610 1.00 92.19 135 GLU A N 1
ATOM 1037 C CA . GLU A 1 135 ? -12.939 4.532 15.543 1.00 92.19 135 GLU A CA 1
ATOM 1038 C C . GLU A 1 135 ? -12.300 5.866 15.970 1.00 92.19 135 GLU A C 1
ATOM 1040 O O . GLU A 1 135 ? -12.896 6.933 15.771 1.00 92.19 135 GLU A O 1
ATOM 1045 N N . GLU A 1 136 ? -11.085 5.835 16.526 1.00 92.31 136 GLU A N 1
ATOM 1046 C CA . GLU A 1 136 ? -10.375 7.035 16.949 1.00 92.31 136 GLU A CA 1
ATOM 1047 C C . GLU A 1 136 ? -10.005 7.944 15.770 1.00 92.31 136 GLU A C 1
ATOM 1049 O O . GLU A 1 136 ? -9.648 7.524 14.666 1.00 92.31 136 GLU A O 1
ATOM 1054 N N . GLN A 1 137 ? -10.070 9.252 16.018 1.00 90.94 137 GLN A N 1
ATOM 1055 C CA . GLN A 1 137 ? -9.664 10.245 15.033 1.00 90.94 137 GLN A CA 1
ATOM 1056 C C . GLN A 1 137 ? -8.147 10.378 15.015 1.00 90.94 137 GLN A C 1
ATOM 1058 O O . GLN A 1 137 ? -7.526 10.686 16.031 1.00 90.94 137 GLN A O 1
ATOM 1063 N N . THR A 1 138 ? -7.567 10.248 13.828 1.00 90.62 138 THR A N 1
ATOM 1064 C CA . THR A 1 138 ? -6.134 10.429 13.604 1.00 90.62 138 THR A CA 1
ATOM 1065 C C . THR A 1 138 ? -5.869 11.687 12.785 1.00 90.62 138 THR A C 1
ATOM 1067 O O . THR A 1 138 ? -6.757 12.243 12.130 1.00 90.62 138 THR A O 1
ATOM 1070 N N . ARG A 1 139 ? -4.622 12.165 12.819 1.00 86.94 139 ARG A N 1
ATOM 1071 C CA . ARG A 1 139 ? -4.178 13.298 12.008 1.00 86.94 139 ARG A CA 1
ATOM 1072 C C . ARG A 1 139 ? -3.108 12.838 11.040 1.00 86.94 139 ARG A C 1
ATOM 1074 O O . ARG A 1 139 ? -2.004 12.506 11.445 1.00 86.94 139 ARG A O 1
ATOM 1081 N N . LEU A 1 140 ? -3.442 12.883 9.759 1.00 81.25 140 LEU A N 1
ATOM 1082 C CA . LEU A 1 140 ? -2.523 12.478 8.704 1.00 81.25 140 LEU A CA 1
ATOM 1083 C C . LEU A 1 140 ? -1.769 13.657 8.066 1.00 81.25 140 LEU A C 1
ATOM 1085 O O . LEU A 1 140 ? -0.598 13.534 7.720 1.00 81.25 140 LEU A O 1
ATOM 1089 N N . TYR A 1 141 ? -2.431 14.808 7.921 1.00 83.06 141 TYR A N 1
ATOM 1090 C CA . TYR A 1 141 ? -1.846 16.015 7.336 1.00 83.06 141 TYR A CA 1
ATOM 1091 C C . TYR A 1 141 ? -2.194 17.269 8.150 1.00 83.06 141 TYR A C 1
ATOM 1093 O O . TYR A 1 141 ? -3.241 17.338 8.804 1.00 83.06 141 TYR A O 1
ATOM 1101 N N . GLY A 1 142 ? -1.335 18.287 8.018 1.00 67.38 142 GLY A N 1
ATOM 1102 C CA . GLY A 1 142 ? -1.447 19.591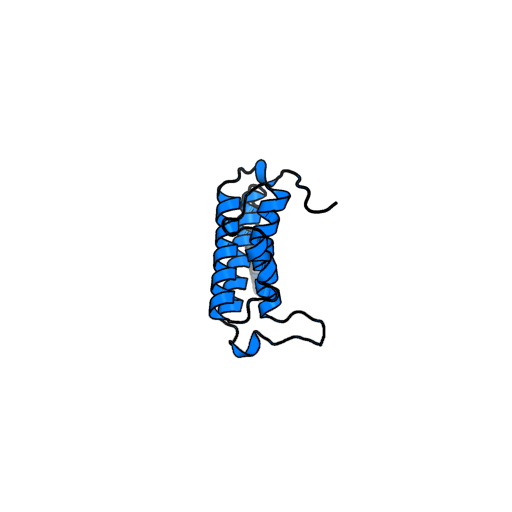 8.685 1.00 67.38 142 GLY A CA 1
ATOM 1103 C C . GLY A 1 142 ? -0.922 19.589 10.106 1.00 67.38 142 GLY A C 1
ATOM 1104 O O . GLY A 1 142 ? -0.918 20.690 10.692 1.00 67.38 142 GLY A O 1
#

Radius of gyration: 22.03 Å; Cα contacts (8 Å, |Δi|>4): 109; chains: 1; bounding box: 70×40×41 Å

Solvent-accessible surface area (backbone atoms only — not comparable to full-atom values): 8181 Å² total; per-residue (Å²): 135,64,66,70,60,55,54,53,54,54,54,57,53,54,55,59,58,60,57,58,62,68,74,63,69,79,59,94,45,68,50,60,43,48,52,55,54,48,52,61,46,48,53,51,51,48,49,47,56,69,68,51,59,66,89,51,30,75,43,48,95,48,90,96,48,70,25,49,35,28,51,49,27,46,54,26,25,48,42,39,50,46,42,31,68,42,65,72,42,75,49,95,73,42,68,75,54,45,71,40,32,46,81,70,49,74,54,55,72,62,50,47,51,49,35,46,52,22,48,52,49,42,51,54,56,56,73,73,50,53,69,65,62,74,70,55,90,67,62,86,78,134